Protein AF-A0A1H1A0V3-F1 (afdb_monomer)

Organism: NCBI:txid1079994

Solvent-accessible surface area (backbone atoms only — not comparable to full-atom values): 7271 Å² total; per-residue (Å²): 126,65,71,84,77,57,83,55,40,77,45,82,44,77,43,75,44,96,87,69,49,73,50,76,49,78,48,76,41,73,21,51,39,44,47,45,39,55,34,36,50,45,52,75,80,41,90,52,52,64,43,57,50,50,43,45,52,48,49,48,47,65,70,75,49,59,43,76,81,42,58,59,47,65,61,70,56,96,79,62,58,69,60,54,38,52,22,41,53,42,45,53,53,49,59,72,38,84,60,49,64,66,56,37,59,93,68,82,61,59,62,71,60,45,36,49,48,43,44,73,44,49,49,134

Structure (mmCIF, N/CA/C/O backbone):
data_AF-A0A1H1A0V3-F1
#
_entry.id   AF-A0A1H1A0V3-F1
#
loop_
_atom_site.group_PDB
_atom_site.id
_atom_site.type_symbol
_atom_site.label_atom_id
_atom_site.label_alt_id
_atom_site.label_comp_id
_atom_site.label_asym_id
_atom_site.label_entity_id
_atom_site.label_seq_id
_atom_site.pdbx_PDB_ins_code
_atom_site.Cartn_x
_atom_site.Cartn_y
_atom_site.Cartn_z
_atom_site.occupancy
_atom_site.B_iso_or_equiv
_atom_site.auth_seq_id
_atom_site.auth_comp_id
_atom_site.auth_asym_id
_atom_site.auth_atom_id
_atom_site.pdbx_PDB_model_num
ATOM 1 N N . MET A 1 1 ? -4.539 13.201 -11.453 1.00 49.88 1 MET A N 1
ATOM 2 C CA . MET A 1 1 ? -5.432 12.675 -10.405 1.00 49.88 1 MET A CA 1
ATOM 3 C C . MET A 1 1 ? -4.611 12.497 -9.139 1.00 49.88 1 MET A C 1
ATOM 5 O O . MET A 1 1 ? -3.579 11.836 -9.199 1.00 49.88 1 MET A O 1
ATOM 9 N N . LEU A 1 2 ? -4.987 13.173 -8.053 1.00 55.94 2 LEU A N 1
ATOM 10 C CA . LEU A 1 2 ? -4.370 12.998 -6.736 1.00 55.94 2 LEU A CA 1
ATOM 11 C C . LEU A 1 2 ? -4.953 11.727 -6.110 1.00 55.94 2 LEU A C 1
ATOM 13 O O . LEU A 1 2 ? -6.158 11.521 -6.176 1.00 55.94 2 LEU A O 1
ATOM 17 N N . ALA A 1 3 ? -4.121 10.886 -5.494 1.00 57.66 3 ALA A N 1
ATOM 18 C CA . ALA A 1 3 ? -4.561 9.598 -4.947 1.00 57.66 3 ALA A CA 1
ATOM 19 C C . ALA A 1 3 ? -5.621 9.703 -3.829 1.00 57.66 3 ALA A C 1
ATOM 21 O O . ALA A 1 3 ? -6.250 8.708 -3.490 1.00 57.66 3 ALA A O 1
ATOM 22 N N . LEU A 1 4 ? -5.808 10.899 -3.263 1.00 64.25 4 LEU A N 1
ATOM 23 C CA . LEU A 1 4 ? -6.777 11.188 -2.203 1.00 64.25 4 LEU A CA 1
ATOM 24 C C . LEU A 1 4 ? -8.181 11.538 -2.721 1.00 64.25 4 LEU A C 1
ATOM 26 O O . LEU A 1 4 ? -9.107 11.581 -1.923 1.00 64.25 4 LEU A O 1
ATOM 30 N N . ASP A 1 5 ? -8.335 11.785 -4.024 1.00 71.56 5 ASP A N 1
ATOM 31 C CA . ASP A 1 5 ? -9.615 12.164 -4.649 1.00 71.56 5 ASP A CA 1
ATOM 32 C C . ASP A 1 5 ? -10.346 10.955 -5.270 1.00 71.56 5 ASP A C 1
ATOM 34 O O . ASP A 1 5 ? -11.419 11.074 -5.853 1.00 71.56 5 ASP A O 1
ATOM 38 N N . ALA A 1 6 ? -9.745 9.765 -5.180 1.00 75.44 6 ALA A N 1
ATOM 39 C CA . ALA A 1 6 ? -10.302 8.542 -5.738 1.00 75.44 6 ALA A CA 1
ATOM 40 C C . ALA A 1 6 ? -11.439 7.976 -4.878 1.00 75.44 6 ALA A C 1
ATOM 42 O O . ALA A 1 6 ? -11.422 8.087 -3.650 1.00 75.44 6 ALA A O 1
ATOM 43 N N . ALA A 1 7 ? -12.392 7.300 -5.528 1.00 82.88 7 ALA A N 1
ATOM 44 C CA . ALA A 1 7 ? -13.461 6.594 -4.832 1.00 82.88 7 ALA A CA 1
ATOM 45 C C . ALA A 1 7 ? -12.869 5.534 -3.874 1.00 82.88 7 ALA A C 1
ATOM 47 O O . ALA A 1 7 ? -12.053 4.710 -4.304 1.00 82.88 7 ALA A O 1
ATOM 48 N N . PRO A 1 8 ? -13.235 5.553 -2.580 1.00 87.94 8 PRO A N 1
ATOM 49 C CA . PRO A 1 8 ? -12.756 4.570 -1.620 1.00 87.94 8 PRO A CA 1
ATOM 50 C C . PRO A 1 8 ? -13.479 3.232 -1.800 1.00 87.94 8 PRO A C 1
ATOM 52 O O . PRO A 1 8 ? -14.569 3.162 -2.364 1.00 87.94 8 PRO A O 1
ATOM 55 N N . ILE A 1 9 ? -12.900 2.178 -1.233 1.00 88.75 9 ILE A N 1
ATOM 56 C CA . ILE A 1 9 ? -13.649 0.970 -0.892 1.00 88.75 9 ILE A CA 1
ATOM 57 C C . ILE A 1 9 ? -14.447 1.283 0.375 1.00 88.75 9 ILE A C 1
ATOM 59 O O . ILE A 1 9 ? -13.873 1.715 1.383 1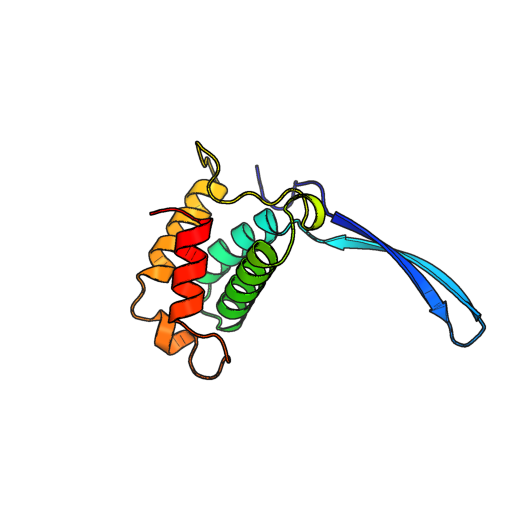.00 88.75 9 ILE A O 1
ATOM 63 N N . GLU A 1 10 ? -15.761 1.088 0.315 1.00 91.94 10 GLU A N 1
ATOM 64 C CA . GLU A 1 10 ? -16.650 1.216 1.465 1.00 91.94 10 GLU A CA 1
ATOM 65 C C . GLU A 1 10 ? -16.905 -0.161 2.080 1.00 91.94 10 GLU A C 1
ATOM 67 O O . GLU A 1 10 ? -17.359 -1.090 1.417 1.00 91.94 10 GLU A O 1
ATOM 72 N N . HIS A 1 11 ? -16.598 -0.283 3.367 1.00 88.88 11 HIS A N 1
ATOM 73 C CA . HIS A 1 11 ? -16.885 -1.458 4.176 1.00 88.88 11 HIS A CA 1
ATOM 74 C C . HIS A 1 11 ? -18.100 -1.152 5.035 1.00 88.88 11 HIS A C 1
ATOM 76 O O . HIS A 1 11 ? -18.064 -0.206 5.823 1.00 88.88 11 HIS A O 1
ATOM 82 N N . HIS A 1 12 ? -19.150 -1.955 4.917 1.00 94.56 12 HIS A N 1
ATOM 83 C CA . HIS A 1 12 ? -20.314 -1.876 5.794 1.00 94.56 12 HIS A CA 1
ATOM 84 C C . HIS A 1 12 ? -20.152 -2.898 6.919 1.00 94.56 12 HIS A C 1
ATOM 86 O O . HIS A 1 12 ? -20.056 -4.096 6.661 1.00 94.56 12 HIS A O 1
ATOM 92 N N . LEU A 1 13 ? -20.071 -2.416 8.158 1.00 95.38 13 LEU A N 1
ATOM 93 C CA . LEU A 1 13 ? -19.854 -3.242 9.337 1.00 95.38 13 LEU A CA 1
ATOM 94 C C . LEU A 1 13 ? -21.071 -3.182 10.250 1.00 95.38 13 LEU A C 1
ATOM 96 O O . LEU A 1 13 ? -21.504 -2.096 10.640 1.00 95.38 13 LEU A O 1
ATOM 100 N N . ASP A 1 14 ? -21.518 -4.362 10.665 1.00 96.81 14 ASP A N 1
ATOM 101 C CA . ASP A 1 14 ? -22.467 -4.545 11.754 1.00 96.81 14 ASP A CA 1
ATOM 102 C C . ASP A 1 14 ? -21.691 -5.057 12.974 1.00 96.81 14 ASP A C 1
ATOM 104 O O . ASP A 1 14 ? -21.206 -6.189 13.008 1.00 96.81 14 ASP A O 1
ATOM 108 N N . VAL A 1 15 ? -21.533 -4.199 13.980 1.00 96.19 15 VAL A N 1
ATOM 109 C CA . VAL A 1 15 ? -20.838 -4.518 15.230 1.00 96.19 15 VAL A CA 1
ATOM 110 C C . VAL A 1 15 ? -21.873 -4.928 16.264 1.00 96.19 15 VAL A C 1
ATOM 112 O O . VAL A 1 15 ? -22.693 -4.114 16.684 1.00 96.19 15 VAL A O 1
ATOM 115 N N . THR A 1 16 ? -21.831 -6.194 16.675 1.00 97.69 16 THR A N 1
ATOM 116 C CA . THR A 1 16 ? -22.680 -6.700 17.759 1.00 97.69 16 THR A CA 1
ATOM 117 C C . THR A 1 16 ? -22.036 -6.376 19.102 1.00 97.69 16 THR A C 1
ATOM 119 O O . THR A 1 16 ? -20.906 -6.785 19.375 1.00 97.69 16 THR A O 1
ATOM 122 N N . MET A 1 17 ? -22.754 -5.628 19.930 1.00 97.31 17 MET A N 1
ATOM 123 C CA . MET A 1 17 ? -22.341 -5.251 21.276 1.00 97.31 17 MET A CA 1
ATOM 124 C C . MET A 1 17 ? -22.659 -6.370 22.274 1.00 97.31 17 MET A C 1
ATOM 126 O O . MET A 1 17 ? -23.463 -7.261 22.004 1.00 97.31 17 MET A O 1
ATOM 130 N N . ILE A 1 18 ? -22.046 -6.314 23.461 1.00 97.50 18 ILE A N 1
ATOM 131 C CA . ILE A 1 18 ? -22.247 -7.320 24.523 1.00 97.50 18 ILE A CA 1
ATOM 132 C C . ILE A 1 18 ? -23.720 -7.406 24.954 1.00 97.50 18 ILE A C 1
ATOM 134 O O . ILE A 1 18 ? -24.200 -8.484 25.289 1.00 97.50 18 ILE A O 1
ATOM 138 N N . ASP A 1 19 ? -24.447 -6.289 24.918 1.00 97.12 19 ASP A N 1
ATOM 139 C CA . ASP A 1 19 ? -25.874 -6.220 25.251 1.00 97.12 19 ASP A CA 1
ATOM 140 C C . ASP A 1 19 ? -26.803 -6.681 24.111 1.00 97.12 19 ASP A C 1
ATOM 142 O O . ASP A 1 19 ? -28.024 -6.600 24.234 1.00 97.12 19 ASP A O 1
ATOM 146 N N . GLY A 1 20 ? -26.240 -7.166 23.000 1.00 96.25 20 GLY A N 1
ATOM 147 C CA . GLY A 1 20 ? -26.980 -7.618 21.824 1.00 96.25 20 GLY A CA 1
ATOM 148 C C . GLY A 1 20 ? -27.429 -6.495 20.886 1.00 96.25 20 GLY A C 1
ATOM 149 O O . GLY A 1 20 ? -28.023 -6.786 19.847 1.00 96.25 20 GLY A O 1
ATOM 150 N N . SER A 1 21 ? -27.146 -5.226 21.199 1.00 97.19 21 SER A N 1
ATOM 151 C CA . SER A 1 21 ? -27.391 -4.123 20.268 1.00 97.19 21 SER A CA 1
ATOM 152 C C . SER A 1 21 ? -26.430 -4.173 19.072 1.00 97.19 21 SER A C 1
ATOM 154 O O . SER A 1 21 ? -25.318 -4.696 19.166 1.00 97.19 21 SER A O 1
ATOM 156 N N . ILE A 1 22 ? -26.863 -3.639 17.925 1.00 97.81 22 ILE A N 1
ATOM 157 C CA . ILE A 1 22 ? -26.052 -3.584 16.700 1.00 97.81 22 ILE A CA 1
ATOM 158 C C . ILE A 1 22 ? -25.716 -2.131 16.380 1.00 97.81 22 ILE A C 1
ATOM 160 O O . ILE A 1 22 ? -26.610 -1.311 16.161 1.00 97.81 22 ILE A O 1
ATOM 164 N N . ILE A 1 23 ? -24.421 -1.834 16.280 1.00 97.56 23 ILE A N 1
ATOM 165 C CA . ILE A 1 23 ? -23.915 -0.579 15.725 1.00 97.56 23 ILE A CA 1
ATOM 166 C C . ILE A 1 23 ? -23.566 -0.819 14.260 1.00 97.56 23 ILE A C 1
ATOM 168 O O . ILE A 1 23 ? -22.692 -1.627 13.953 1.00 97.56 23 ILE A O 1
ATOM 172 N N . ARG A 1 24 ? -24.225 -0.090 13.356 1.00 97.69 24 ARG A N 1
ATOM 173 C CA . ARG A 1 24 ? -23.891 -0.101 11.928 1.00 97.69 24 ARG A CA 1
ATOM 174 C C . ARG A 1 24 ? -22.979 1.063 11.602 1.00 97.69 24 ARG A C 1
ATOM 176 O O . ARG A 1 24 ? -23.302 2.206 11.923 1.00 97.69 24 ARG A O 1
ATOM 183 N N . LEU A 1 25 ? -21.861 0.787 10.949 1.00 96.25 25 LEU A N 1
ATOM 184 C CA . LEU A 1 25 ? -20.902 1.810 10.557 1.00 96.25 25 LEU A CA 1
ATOM 185 C C . LEU A 1 25 ? -20.334 1.528 9.170 1.00 96.25 25 LEU A C 1
ATOM 187 O O . LEU A 1 25 ? -20.243 0.384 8.735 1.00 96.25 25 LEU A O 1
ATOM 191 N N . THR A 1 26 ? -19.965 2.598 8.468 1.00 96.06 26 THR A N 1
ATOM 192 C CA . THR A 1 26 ? -19.288 2.509 7.170 1.00 96.06 26 THR A CA 1
ATOM 193 C C . THR A 1 26 ? -17.853 2.988 7.327 1.00 96.06 26 THR A C 1
ATOM 195 O O . THR A 1 26 ? -17.619 4.120 7.753 1.00 96.06 26 THR A O 1
ATOM 198 N N . VAL A 1 27 ? -16.890 2.130 6.992 1.00 93.00 27 VAL A N 1
ATOM 199 C CA . VAL A 1 27 ? -15.458 2.456 6.994 1.00 93.00 27 VAL A CA 1
ATOM 200 C C . VAL A 1 27 ? -14.990 2.625 5.561 1.00 93.00 27 VAL A C 1
ATOM 202 O O . VAL A 1 27 ? -15.319 1.827 4.692 1.00 93.00 27 VAL A O 1
ATOM 205 N N . ARG A 1 28 ? -14.186 3.657 5.319 1.00 91.00 28 ARG A N 1
ATOM 206 C CA . ARG A 1 28 ? -13.594 3.927 4.009 1.00 91.00 28 ARG A CA 1
ATOM 207 C C . ARG A 1 28 ? -12.125 3.557 4.017 1.00 91.00 28 ARG A C 1
ATOM 209 O O . ARG A 1 28 ? -11.379 4.023 4.878 1.00 91.00 28 ARG A O 1
ATOM 216 N N . THR A 1 29 ? -11.699 2.777 3.033 1.00 89.69 29 THR A N 1
ATOM 217 C CA . THR A 1 29 ? -10.282 2.489 2.793 1.00 89.69 29 THR A CA 1
ATOM 218 C C . THR A 1 29 ? -9.904 2.842 1.360 1.00 89.69 29 THR A C 1
ATOM 220 O O . THR A 1 29 ? -10.727 2.684 0.459 1.00 89.69 29 THR A O 1
ATOM 223 N N . PRO A 1 30 ? -8.667 3.289 1.094 1.00 91.06 30 PRO A N 1
ATOM 224 C CA . PRO A 1 30 ? -8.203 3.429 -0.281 1.00 91.06 30 PRO A CA 1
ATOM 225 C C . PRO A 1 30 ? -8.189 2.064 -0.986 1.00 91.06 30 PRO A C 1
ATOM 227 O O . PRO A 1 30 ? -7.982 1.032 -0.348 1.00 91.06 30 PRO A O 1
ATOM 230 N N . SER A 1 31 ? -8.344 2.061 -2.313 1.00 92.06 31 SER A N 1
ATOM 231 C CA . SER A 1 31 ? -8.023 0.881 -3.130 1.00 92.06 31 SER A CA 1
ATOM 232 C C . SER A 1 31 ? -6.545 0.500 -2.976 1.00 92.06 31 SER A C 1
ATOM 234 O O . SER A 1 31 ? -5.714 1.380 -2.708 1.00 92.06 31 SER A O 1
ATOM 236 N N . VAL A 1 32 ? -6.186 -0.744 -3.292 1.00 93.69 32 VAL A N 1
ATOM 237 C CA . VAL A 1 32 ? -4.784 -1.188 -3.221 1.00 93.69 32 VAL A CA 1
ATOM 238 C C . VAL A 1 32 ? -3.865 -0.375 -4.140 1.00 93.69 32 VAL A C 1
ATOM 240 O O . VAL A 1 32 ? -2.781 0.002 -3.703 1.00 93.69 32 VAL A O 1
ATOM 243 N N . GLU A 1 33 ? -4.290 -0.009 -5.357 1.00 93.19 33 GLU A N 1
ATOM 244 C CA . GLU A 1 33 ? -3.485 0.847 -6.252 1.00 93.19 33 GLU A CA 1
ATOM 245 C C . GLU A 1 33 ? -3.118 2.179 -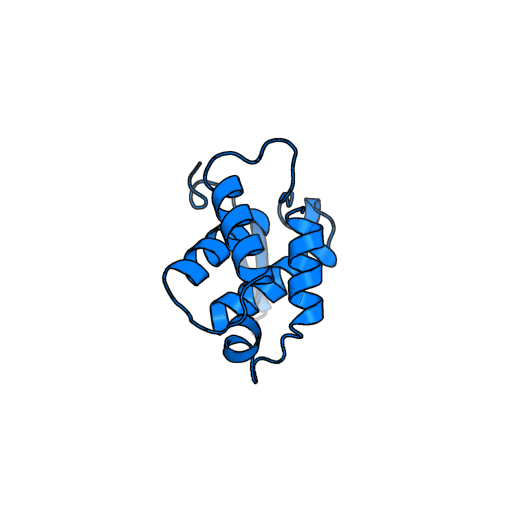5.579 1.00 93.19 33 GLU A C 1
ATOM 247 O O . GLU A 1 33 ? -1.943 2.534 -5.472 1.00 93.19 33 GLU A O 1
ATOM 252 N N . HIS A 1 34 ? -4.119 2.915 -5.096 1.00 92.00 34 HIS A N 1
ATOM 253 C CA . HIS A 1 34 ? -3.908 4.208 -4.449 1.00 92.00 34 HIS A CA 1
ATOM 254 C C . HIS A 1 34 ? -3.032 4.096 -3.195 1.00 92.00 34 HIS A C 1
ATOM 256 O O . HIS A 1 34 ? -2.157 4.938 -2.981 1.00 92.00 34 HIS A O 1
ATOM 262 N N . ALA A 1 35 ? -3.210 3.037 -2.398 1.00 93.62 35 ALA A N 1
ATOM 263 C CA . ALA A 1 35 ? -2.355 2.765 -1.248 1.00 93.62 35 ALA A CA 1
ATOM 264 C C . ALA A 1 35 ? -0.893 2.519 -1.666 1.00 93.62 35 ALA A C 1
ATOM 266 O O . ALA A 1 35 ? 0.017 3.091 -1.062 1.00 93.62 35 ALA A O 1
ATOM 267 N N . VAL A 1 36 ? -0.660 1.738 -2.729 1.00 94.06 36 VAL A N 1
ATOM 268 C CA . VAL A 1 36 ? 0.681 1.496 -3.286 1.00 94.06 36 VAL A CA 1
ATOM 269 C C . VAL A 1 36 ?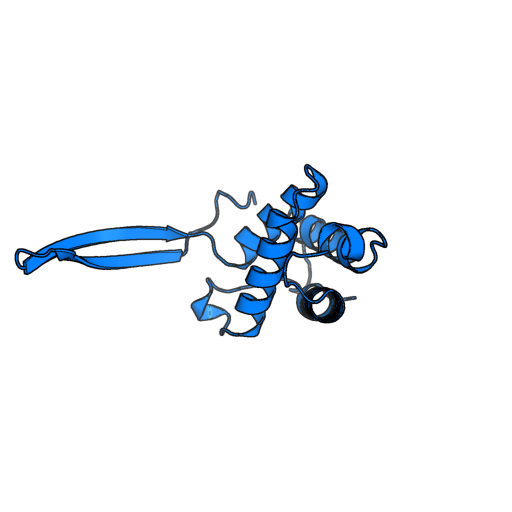 1.306 2.795 -3.781 1.00 94.06 36 VAL A C 1
ATOM 271 O O . VAL A 1 36 ? 2.449 3.079 -3.432 1.00 94.06 36 VAL A O 1
ATOM 274 N N . ILE A 1 37 ? 0.568 3.617 -4.533 1.00 92.31 37 ILE A N 1
ATOM 275 C CA . ILE A 1 37 ? 1.056 4.916 -5.017 1.00 92.31 37 ILE A CA 1
ATOM 276 C C . ILE A 1 37 ? 1.493 5.787 -3.835 1.00 92.31 37 ILE A C 1
ATOM 278 O O . ILE A 1 37 ? 2.628 6.263 -3.811 1.00 92.31 37 ILE A O 1
ATOM 282 N N . LEU A 1 38 ? 0.638 5.957 -2.822 1.00 91.69 38 LEU A N 1
ATOM 283 C CA . LEU A 1 38 ? 0.952 6.768 -1.641 1.00 91.69 38 LEU A CA 1
ATOM 284 C C . LEU A 1 38 ? 2.202 6.261 -0.912 1.00 91.69 38 LEU A C 1
ATOM 286 O O . LEU A 1 38 ? 3.082 7.051 -0.561 1.00 91.69 38 LEU A O 1
ATOM 290 N N . LYS A 1 39 ? 2.316 4.945 -0.719 1.00 92.44 39 LYS A N 1
ATOM 291 C CA . LYS A 1 39 ? 3.465 4.341 -0.038 1.00 92.44 39 LYS A CA 1
ATOM 292 C C . LYS A 1 39 ? 4.750 4.398 -0.865 1.00 92.44 39 LYS A C 1
ATOM 294 O O . LYS A 1 39 ? 5.808 4.647 -0.294 1.00 92.44 39 LYS A O 1
ATOM 299 N N . ALA A 1 40 ? 4.665 4.292 -2.188 1.00 92.25 40 ALA A N 1
ATOM 300 C CA . ALA A 1 40 ? 5.804 4.450 -3.091 1.00 92.25 40 ALA A CA 1
ATOM 301 C C . ALA A 1 40 ? 6.366 5.884 -3.098 1.00 92.25 40 ALA A C 1
ATOM 303 O O . ALA A 1 40 ? 7.548 6.089 -3.369 1.00 92.25 40 ALA A O 1
ATOM 304 N N . TYR A 1 41 ? 5.545 6.897 -2.805 1.00 89.81 41 TYR A N 1
ATOM 305 C CA . TYR A 1 41 ? 6.041 8.255 -2.559 1.00 89.81 41 TYR A CA 1
ATOM 306 C C . TYR A 1 41 ? 6.596 8.422 -1.141 1.00 89.81 41 TYR A C 1
ATOM 308 O O . TYR A 1 41 ? 7.606 9.106 -0.966 1.00 89.81 41 TYR A O 1
ATOM 316 N N . A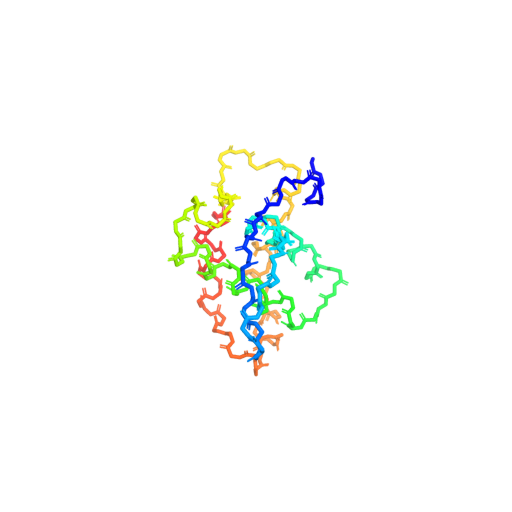LA A 1 42 ? 5.980 7.789 -0.138 1.00 87.75 42 ALA A N 1
ATOM 317 C CA . ALA A 1 42 ? 6.448 7.860 1.245 1.00 87.75 42 ALA A CA 1
ATOM 318 C C . ALA A 1 42 ? 7.873 7.307 1.406 1.00 87.75 42 ALA A C 1
ATOM 320 O O . ALA A 1 42 ? 8.689 7.931 2.078 1.00 87.75 42 ALA A O 1
ATOM 321 N N . THR A 1 43 ? 8.220 6.208 0.729 1.00 83.94 43 THR A N 1
ATOM 322 C CA . THR A 1 43 ? 9.585 5.646 0.777 1.00 83.94 43 THR A CA 1
ATOM 323 C C . THR A 1 43 ? 10.658 6.579 0.213 1.00 83.94 43 THR A C 1
ATOM 325 O O . THR A 1 43 ? 11.827 6.447 0.574 1.00 83.94 43 THR A O 1
ATOM 328 N N . LYS A 1 44 ? 10.281 7.542 -0.641 1.00 79.50 44 LYS A N 1
ATOM 329 C CA . LYS A 1 44 ? 11.189 8.562 -1.184 1.00 79.50 44 LYS A CA 1
ATOM 330 C C . LYS A 1 44 ? 11.399 9.733 -0.224 1.00 79.50 44 LYS A C 1
ATOM 332 O O . LYS A 1 44 ? 12.484 10.304 -0.198 1.00 79.50 44 LYS A O 1
ATOM 337 N N . SER A 1 45 ? 10.371 10.118 0.533 1.00 76.69 45 SER A N 1
ATOM 338 C CA . SER A 1 45 ? 10.463 11.231 1.486 1.00 76.69 45 SER A CA 1
ATOM 339 C C . SER A 1 45 ? 11.020 10.806 2.844 1.00 76.69 45 SER A C 1
ATOM 341 O O . SER A 1 45 ? 11.628 11.624 3.531 1.00 76.69 45 SER A O 1
ATOM 343 N N . ARG A 1 46 ? 10.842 9.537 3.231 1.00 74.06 46 ARG A N 1
ATOM 344 C CA . ARG A 1 46 ? 11.349 8.979 4.487 1.00 74.06 46 ARG A CA 1
ATOM 345 C C . ARG A 1 46 ? 11.747 7.511 4.337 1.00 74.06 46 ARG A C 1
ATOM 347 O O . ARG A 1 46 ? 11.029 6.699 3.764 1.00 74.06 46 ARG A O 1
ATOM 354 N N . THR A 1 47 ? 12.875 7.138 4.932 1.00 68.62 47 THR A N 1
ATOM 355 C CA . THR A 1 47 ? 13.375 5.754 4.958 1.00 68.62 47 THR A CA 1
ATOM 356 C C . THR A 1 47 ? 12.904 5.021 6.214 1.00 68.62 47 THR A C 1
ATOM 358 O O . THR A 1 47 ? 13.707 4.521 6.999 1.00 68.62 47 THR A O 1
ATOM 361 N N . ALA A 1 48 ? 11.591 4.990 6.445 1.00 78.19 48 ALA A N 1
ATOM 362 C CA . ALA A 1 48 ? 11.016 4.239 7.556 1.00 78.19 48 ALA A CA 1
ATOM 363 C C . ALA A 1 48 ? 10.761 2.792 7.117 1.00 78.19 48 ALA A C 1
ATOM 365 O O . ALA A 1 48 ? 9.972 2.573 6.200 1.00 78.19 48 ALA A O 1
ATOM 366 N N . GLY A 1 49 ? 11.365 1.804 7.791 1.00 82.31 49 GLY A N 1
ATOM 367 C CA . GLY A 1 49 ? 11.196 0.380 7.452 1.00 82.31 49 GLY A CA 1
ATOM 368 C C . GLY A 1 49 ? 9.727 -0.054 7.346 1.00 82.31 49 GLY A C 1
ATOM 369 O O . GLY A 1 49 ? 9.379 -0.854 6.483 1.00 82.31 49 GLY A O 1
ATOM 370 N N . LYS A 1 50 ? 8.834 0.574 8.126 1.00 87.94 50 LYS A N 1
ATOM 371 C CA . LYS A 1 50 ? 7.384 0.357 8.043 1.00 87.94 50 LYS A CA 1
ATOM 372 C C . LYS A 1 50 ? 6.799 0.615 6.649 1.00 87.94 50 LYS A C 1
ATOM 374 O O . LYS A 1 50 ? 5.944 -0.151 6.229 1.00 87.94 50 LYS A O 1
ATOM 379 N N . ASP A 1 51 ? 7.229 1.645 5.921 1.00 89.69 51 ASP A N 1
ATOM 380 C CA . ASP A 1 51 ? 6.657 1.923 4.594 1.00 89.69 51 ASP A CA 1
ATOM 381 C C . ASP A 1 51 ? 7.068 0.860 3.560 1.00 89.69 51 ASP A C 1
ATOM 383 O O . ASP A 1 51 ? 6.301 0.563 2.648 1.00 89.69 51 ASP A O 1
ATOM 387 N N . TYR A 1 52 ? 8.234 0.228 3.737 1.00 91.25 52 TYR A N 1
ATOM 388 C CA . TYR A 1 52 ? 8.685 -0.889 2.903 1.00 91.25 52 TYR A CA 1
ATOM 389 C C . TYR A 1 52 ? 7.886 -2.161 3.209 1.00 91.25 52 TYR A C 1
ATOM 391 O O . TYR A 1 52 ? 7.465 -2.858 2.290 1.00 91.25 52 TYR A O 1
ATOM 399 N N . VAL A 1 53 ? 7.631 -2.430 4.494 1.00 93.62 53 VAL A N 1
ATOM 400 C CA . VAL A 1 53 ? 6.754 -3.527 4.934 1.00 93.62 53 VAL A CA 1
ATOM 401 C C . VAL A 1 53 ? 5.331 -3.327 4.414 1.00 93.62 53 VAL A C 1
ATOM 403 O O . VAL A 1 53 ? 4.732 -4.260 3.886 1.00 93.62 53 VAL A O 1
ATOM 406 N N . ASP A 1 54 ? 4.803 -2.105 4.508 1.00 93.88 54 ASP A N 1
ATOM 407 C CA . ASP A 1 54 ? 3.473 -1.778 3.998 1.00 93.88 54 ASP A CA 1
ATOM 408 C C . ASP A 1 54 ? 3.409 -1.996 2.470 1.00 93.88 54 ASP A C 1
ATOM 410 O O . ASP A 1 54 ? 2.450 -2.593 1.988 1.00 93.88 54 ASP A O 1
ATOM 414 N N . LEU A 1 55 ? 4.434 -1.589 1.702 1.00 95.00 55 LEU A N 1
ATOM 415 C CA . LEU A 1 55 ? 4.511 -1.867 0.259 1.00 95.00 55 LEU A CA 1
ATOM 416 C C . LEU A 1 55 ? 4.545 -3.364 -0.053 1.00 95.00 55 LEU A C 1
ATOM 418 O O . LEU A 1 55 ? 3.821 -3.812 -0.939 1.00 95.00 55 LEU A O 1
ATOM 422 N N . TYR A 1 56 ? 5.358 -4.135 0.669 1.00 96.12 56 TYR A N 1
ATOM 423 C CA . TYR A 1 56 ? 5.413 -5.586 0.505 1.00 96.12 56 TYR A CA 1
ATOM 424 C C . TYR A 1 56 ? 4.041 -6.227 0.737 1.00 96.12 56 TYR A C 1
ATOM 426 O O . TYR A 1 56 ? 3.562 -6.978 -0.110 1.00 96.12 56 TYR A O 1
ATOM 434 N N . ASN A 1 57 ? 3.369 -5.868 1.832 1.00 96.81 57 ASN A N 1
ATOM 435 C CA . ASN A 1 57 ? 2.045 -6.394 2.154 1.00 96.81 57 ASN A CA 1
ATOM 436 C C . ASN A 1 57 ? 0.992 -5.984 1.117 1.00 96.81 57 ASN A C 1
ATOM 438 O O . ASN A 1 57 ? 0.162 -6.801 0.737 1.00 96.81 57 ASN A O 1
AT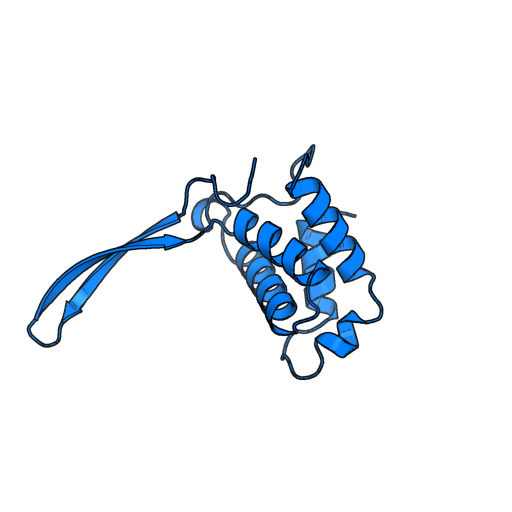OM 442 N N . LEU A 1 58 ? 1.033 -4.748 0.615 1.00 96.31 58 LEU A N 1
ATOM 443 C CA . LEU A 1 58 ? 0.115 -4.297 -0.434 1.00 96.31 58 LEU A CA 1
ATOM 444 C C . LEU A 1 58 ? 0.319 -5.055 -1.752 1.00 96.31 58 LEU A C 1
ATOM 446 O O . LEU A 1 58 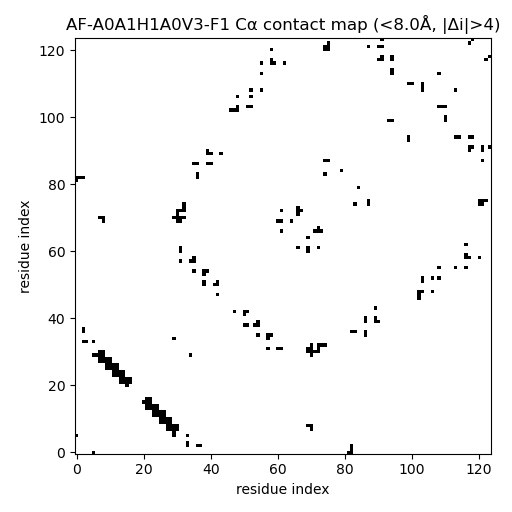? -0.661 -5.403 -2.407 1.00 96.31 58 LEU A O 1
ATOM 450 N N . LEU A 1 59 ? 1.566 -5.347 -2.131 1.00 96.25 59 LEU A N 1
ATOM 451 C CA . LEU A 1 59 ? 1.848 -6.165 -3.313 1.00 96.25 59 LEU A CA 1
ATOM 452 C C . LEU A 1 59 ? 1.490 -7.641 -3.101 1.00 96.25 59 LEU A C 1
ATOM 454 O O . LEU A 1 59 ? 1.068 -8.297 -4.047 1.00 96.25 59 LEU A O 1
ATOM 458 N N . LEU A 1 60 ? 1.602 -8.160 -1.875 1.00 96.81 60 LEU A N 1
ATOM 459 C CA . LEU A 1 60 ? 1.069 -9.480 -1.536 1.00 96.81 60 LEU A CA 1
ATOM 460 C C . LEU A 1 60 ? -0.456 -9.526 -1.647 1.00 96.81 60 LEU A C 1
ATOM 462 O O . LEU A 1 60 ? -0.987 -10.495 -2.174 1.00 96.81 60 LEU A O 1
ATOM 466 N N . ILE A 1 61 ? -1.162 -8.489 -1.192 1.00 95.31 61 ILE A N 1
ATOM 467 C CA . ILE A 1 61 ? -2.620 -8.390 -1.353 1.00 95.31 61 ILE A CA 1
ATOM 468 C C . ILE A 1 61 ? -2.976 -8.364 -2.844 1.00 95.31 61 ILE A C 1
ATOM 470 O O . ILE A 1 61 ? -3.826 -9.132 -3.278 1.00 95.31 61 ILE A O 1
ATOM 474 N N . ALA A 1 62 ? -2.276 -7.557 -3.646 1.00 94.75 62 ALA A N 1
ATOM 475 C CA . ALA A 1 62 ? -2.439 -7.552 -5.102 1.00 94.75 62 ALA A CA 1
ATOM 476 C C . ALA A 1 62 ? -2.152 -8.913 -5.760 1.00 94.75 62 ALA A C 1
ATOM 478 O O . ALA A 1 62 ? -2.642 -9.190 -6.851 1.00 94.75 62 ALA A O 1
ATOM 479 N N . HIS A 1 63 ? -1.340 -9.749 -5.113 1.00 95.25 63 HIS A N 1
ATOM 480 C CA . HIS A 1 63 ? -1.033 -11.096 -5.572 1.00 95.25 63 HIS A CA 1
ATOM 481 C C . HIS A 1 63 ? -2.059 -12.145 -5.164 1.00 95.25 63 HIS A C 1
ATOM 483 O O . HIS A 1 63 ? -2.271 -13.099 -5.907 1.00 95.25 63 HIS A O 1
ATOM 489 N N . ALA A 1 64 ? -2.663 -11.985 -3.990 1.00 96.06 64 ALA A N 1
ATOM 490 C CA . ALA A 1 64 ? -3.515 -12.997 -3.382 1.00 96.06 64 ALA A CA 1
ATOM 491 C C . ALA A 1 64 ? -5.003 -12.864 -3.739 1.00 96.06 64 ALA A C 1
ATOM 493 O O . ALA A 1 64 ? -5.725 -13.846 -3.596 1.00 96.06 64 ALA A O 1
ATOM 494 N N . TYR A 1 65 ? -5.458 -11.683 -4.166 1.00 93.75 65 TYR A N 1
ATOM 495 C CA . TYR A 1 65 ? -6.879 -11.385 -4.372 1.00 93.75 65 TYR A CA 1
ATOM 496 C C . TYR A 1 65 ? -7.174 -10.925 -5.799 1.00 93.75 65 TYR A C 1
ATOM 498 O O . TYR A 1 65 ? -6.329 -10.315 -6.460 1.00 93.75 65 TYR A O 1
ATOM 506 N N . GLU A 1 66 ? -8.400 -11.171 -6.258 1.00 91.62 66 GLU A N 1
ATOM 507 C CA . GLU A 1 66 ? -8.857 -10.734 -7.572 1.00 91.62 66 GLU A CA 1
ATOM 508 C C . GLU A 1 66 ? -9.053 -9.216 -7.607 1.00 91.62 66 GLU A C 1
ATOM 510 O O . GLU A 1 66 ? -9.490 -8.597 -6.636 1.00 91.62 66 GLU A O 1
ATOM 515 N N . ALA A 1 67 ? -8.786 -8.587 -8.757 1.00 91.50 67 ALA A N 1
ATOM 516 C CA . ALA A 1 67 ? -8.747 -7.125 -8.859 1.00 91.50 67 ALA A CA 1
ATOM 517 C C . ALA A 1 67 ? -10.031 -6.439 -8.356 1.00 91.50 67 ALA A C 1
ATOM 519 O O . ALA A 1 67 ? -9.954 -5.385 -7.724 1.00 91.50 67 ALA A O 1
ATOM 520 N N . HIS A 1 68 ? -11.201 -7.033 -8.604 1.00 90.06 68 HIS A N 1
ATOM 521 C CA . HIS A 1 68 ? -12.492 -6.487 -8.182 1.00 90.06 68 HIS A CA 1
ATOM 522 C C . HIS A 1 68 ? -12.689 -6.495 -6.655 1.00 90.06 68 HIS A C 1
ATOM 524 O O . HIS A 1 68 ? -13.379 -5.620 -6.140 1.00 90.06 68 HIS A O 1
ATOM 530 N N . GLU A 1 69 ? -12.043 -7.409 -5.928 1.00 87.38 69 GLU A N 1
ATOM 531 C CA . GLU A 1 69 ? -12.126 -7.510 -4.463 1.00 87.38 69 GLU A CA 1
ATOM 532 C C . GLU A 1 69 ? -11.313 -6.413 -3.765 1.00 87.38 69 GLU A C 1
ATOM 534 O O . GLU A 1 69 ? -11.616 -5.998 -2.649 1.00 87.38 69 GLU A O 1
ATOM 539 N N . ILE A 1 70 ? -10.280 -5.909 -4.442 1.00 90.94 70 ILE A N 1
ATOM 540 C CA . ILE A 1 70 ? -9.301 -4.970 -3.881 1.00 90.94 70 ILE A CA 1
ATOM 541 C C . ILE A 1 70 ? -9.377 -3.573 -4.511 1.00 90.94 70 ILE A C 1
ATOM 543 O O . ILE A 1 70 ? -8.399 -2.814 -4.542 1.00 90.94 70 ILE A O 1
ATOM 547 N N . GLY A 1 71 ? -10.572 -3.214 -4.982 1.00 86.62 71 GLY A N 1
ATOM 548 C CA . GLY A 1 71 ? -10.887 -1.882 -5.496 1.00 86.62 71 GLY A CA 1
ATOM 549 C C . GLY A 1 71 ? -10.491 -1.661 -6.955 1.00 86.62 71 GLY A C 1
ATOM 550 O O . GLY A 1 71 ? -10.101 -0.554 -7.312 1.00 86.62 71 GLY A O 1
ATOM 551 N N . GLY A 1 72 ? -10.553 -2.704 -7.787 1.00 83.69 72 GLY A N 1
ATOM 552 C CA . GLY A 1 72 ? -10.271 -2.637 -9.225 1.00 83.69 72 GLY A CA 1
ATOM 553 C C . GLY A 1 72 ? -8.784 -2.507 -9.559 1.00 83.69 72 GLY A C 1
ATOM 554 O O . GLY A 1 72 ? -8.457 -1.888 -10.568 1.00 83.69 72 GLY A O 1
ATOM 555 N N . TRP A 1 73 ? -7.914 -3.043 -8.687 1.00 84.12 73 TRP A N 1
ATOM 556 C CA . TRP A 1 73 ? -6.445 -2.925 -8.683 1.00 84.12 73 TRP A CA 1
ATOM 557 C C . TRP A 1 73 ? -5.817 -2.722 -10.064 1.00 84.12 73 TRP A C 1
ATOM 559 O O . TRP A 1 73 ? -5.962 -3.601 -10.911 1.00 84.12 73 TRP A O 1
ATOM 569 N N . ARG A 1 74 ? -5.041 -1.642 -10.280 1.00 77.94 74 ARG A N 1
ATOM 570 C CA . ARG A 1 74 ? -4.154 -1.543 -11.454 1.00 77.94 74 ARG A CA 1
ATOM 571 C C . ARG A 1 74 ? -2.795 -0.921 -11.135 1.00 77.94 74 ARG A C 1
ATOM 573 O O . ARG A 1 74 ? -2.683 0.270 -10.879 1.00 77.94 74 ARG A O 1
ATOM 580 N N . LEU A 1 75 ? -1.722 -1.688 -11.282 1.00 75.81 75 LEU A N 1
ATOM 581 C CA . LEU A 1 75 ? -0.395 -1.138 -11.552 1.00 75.81 75 LEU A CA 1
ATOM 582 C C . LEU A 1 75 ? 0.236 -1.980 -12.668 1.00 75.81 75 LEU A C 1
ATOM 584 O O . LEU A 1 75 ? 0.109 -3.194 -12.655 1.00 75.81 75 LEU A O 1
ATOM 588 N N . ASP A 1 76 ? 0.831 -1.306 -13.654 1.00 72.75 76 ASP A N 1
ATOM 589 C CA . ASP A 1 76 ? 1.187 -1.828 -14.991 1.00 72.75 76 ASP A CA 1
ATOM 590 C C . ASP A 1 76 ? 0.030 -1.993 -16.002 1.00 72.75 76 ASP A C 1
ATOM 592 O O . ASP A 1 76 ? -0.053 -2.960 -16.749 1.00 72.75 76 ASP A O 1
ATOM 596 N N . GLU A 1 77 ? -0.864 -1.001 -16.085 1.00 68.94 77 GLU A N 1
ATOM 597 C CA . GLU A 1 77 ? -1.732 -0.859 -17.261 1.00 68.94 77 GLU A CA 1
ATOM 598 C C . GLU A 1 77 ? -1.082 0.019 -18.346 1.00 68.94 77 GLU A C 1
ATOM 600 O O . GLU A 1 77 ? -0.362 0.976 -18.022 1.00 68.94 77 GLU A O 1
ATOM 605 N N . ALA A 1 78 ? -1.327 -0.317 -19.620 1.00 58.59 78 ALA A N 1
ATOM 606 C CA . ALA A 1 78 ? -0.731 0.324 -20.791 1.00 58.59 78 ALA A CA 1
ATOM 607 C C . ALA A 1 78 ? -0.973 1.844 -20.753 1.00 58.59 78 ALA A C 1
ATOM 609 O O . ALA A 1 78 ? -2.107 2.305 -20.783 1.00 58.59 78 ALA A O 1
ATOM 610 N N . GLU A 1 79 ? 0.114 2.612 -20.657 1.00 60.84 79 GLU A N 1
ATOM 611 C CA . GLU A 1 79 ? 0.150 4.066 -20.420 1.00 60.84 79 GLU A CA 1
ATOM 612 C C . GLU A 1 79 ? -0.080 4.541 -18.973 1.00 60.84 79 GLU A C 1
ATOM 614 O O . GLU A 1 79 ? -0.955 5.359 -18.668 1.00 60.84 79 GLU A O 1
ATOM 619 N N . ALA A 1 80 ? 0.810 4.149 -18.058 1.00 65.19 80 ALA A N 1
ATOM 620 C CA . ALA A 1 80 ? 0.928 4.852 -16.783 1.00 65.19 80 ALA A CA 1
ATOM 621 C C . ALA A 1 80 ? 1.282 6.344 -17.002 1.00 65.19 80 ALA A C 1
ATOM 623 O O . ALA A 1 80 ? 2.356 6.679 -17.507 1.00 65.19 80 ALA A O 1
ATOM 624 N N . LYS A 1 81 ? 0.390 7.251 -16.580 1.00 78.62 81 LYS A N 1
ATOM 625 C CA . LYS A 1 81 ? 0.575 8.716 -16.590 1.00 78.62 81 LYS A CA 1
ATOM 626 C C . LYS A 1 81 ? 0.522 9.275 -15.162 1.00 78.62 81 LYS A C 1
ATOM 628 O O . LYS A 1 81 ? -0.067 8.672 -14.266 1.00 78.62 81 LYS A O 1
ATOM 633 N N . GLY A 1 82 ? 1.151 10.432 -14.940 1.00 85.31 82 GLY A N 1
ATOM 634 C CA . GLY A 1 82 ? 1.127 11.142 -13.653 1.00 85.31 82 GLY A CA 1
ATOM 635 C C . GLY A 1 82 ? 1.632 10.305 -12.469 1.00 85.31 82 GLY A C 1
ATOM 636 O O . GLY A 1 82 ? 2.661 9.637 -12.573 1.00 85.31 82 GLY A O 1
ATOM 637 N N . ALA A 1 83 ? 0.878 10.312 -11.363 1.00 86.19 83 ALA A N 1
ATOM 638 C CA . ALA A 1 83 ? 1.248 9.655 -10.104 1.00 86.19 83 ALA A CA 1
ATOM 639 C C . ALA A 1 83 ? 1.549 8.154 -10.255 1.00 86.19 83 ALA A C 1
ATOM 641 O O . ALA A 1 83 ? 2.433 7.631 -9.580 1.00 86.19 83 ALA A O 1
ATOM 642 N N . ARG A 1 84 ? 0.873 7.468 -11.187 1.00 88.50 84 ARG A N 1
ATOM 643 C CA . ARG A 1 84 ? 1.132 6.054 -11.482 1.00 88.50 84 ARG A CA 1
ATOM 644 C C . ARG A 1 84 ? 2.524 5.850 -12.077 1.00 88.50 84 ARG A C 1
ATOM 646 O O . ARG A 1 84 ? 3.253 4.968 -11.639 1.00 88.50 84 ARG A O 1
ATOM 653 N N . LYS A 1 85 ? 2.915 6.680 -13.051 1.00 88.44 85 LYS A N 1
ATOM 654 C CA . LYS A 1 85 ? 4.241 6.612 -13.694 1.00 88.44 85 LYS A CA 1
ATOM 655 C C . LYS A 1 85 ? 5.360 6.844 -12.683 1.00 88.44 85 LYS A C 1
ATOM 657 O O . LYS A 1 85 ? 6.372 6.150 -12.692 1.00 88.44 85 LYS A O 1
ATOM 662 N N . ASP A 1 86 ? 5.162 7.818 -11.808 1.00 89.31 86 ASP A N 1
ATOM 663 C CA . ASP A 1 86 ? 6.123 8.146 -10.764 1.00 89.31 86 ASP A CA 1
ATOM 664 C C . ASP A 1 86 ? 6.224 7.049 -9.701 1.00 89.31 86 ASP A C 1
ATOM 666 O O . ASP A 1 86 ? 7.336 6.691 -9.317 1.00 89.31 86 ASP A O 1
ATOM 670 N N . ALA A 1 87 ? 5.096 6.471 -9.274 1.00 91.50 87 ALA A N 1
ATOM 671 C CA . ALA A 1 87 ? 5.088 5.331 -8.363 1.00 91.50 87 ALA A CA 1
ATOM 672 C C . ALA A 1 87 ? 5.814 4.124 -8.971 1.00 91.50 87 ALA A C 1
ATOM 674 O O . ALA A 1 87 ? 6.665 3.542 -8.304 1.00 91.50 87 ALA A O 1
ATOM 675 N N . ARG A 1 88 ? 5.560 3.803 -10.251 1.00 90.94 88 ARG A N 1
ATOM 676 C CA . ARG A 1 88 ? 6.293 2.748 -10.975 1.00 90.94 88 ARG A CA 1
ATOM 677 C C . ARG A 1 88 ? 7.798 2.998 -10.940 1.00 90.94 88 ARG A C 1
ATOM 679 O O . ARG A 1 88 ? 8.553 2.132 -10.520 1.00 90.94 88 ARG A O 1
ATOM 686 N N . ARG A 1 89 ? 8.231 4.208 -11.308 1.00 90.25 89 ARG A N 1
ATOM 687 C CA . ARG A 1 89 ? 9.652 4.581 -11.297 1.00 90.25 89 ARG A CA 1
ATOM 688 C C . ARG A 1 89 ? 10.276 4.429 -9.908 1.00 90.25 89 ARG A C 1
ATOM 690 O O . ARG A 1 89 ? 11.375 3.897 -9.800 1.00 90.25 89 ARG A O 1
ATOM 697 N N . ASN A 1 90 ? 9.584 4.870 -8.858 1.00 91.31 90 ASN A N 1
ATOM 698 C CA . ASN A 1 90 ? 10.082 4.736 -7.489 1.00 91.31 90 ASN A CA 1
ATOM 699 C C . ASN A 1 90 ? 10.186 3.262 -7.064 1.00 91.31 90 ASN A C 1
ATOM 701 O O . ASN A 1 90 ? 11.152 2.894 -6.406 1.00 91.31 90 ASN A O 1
ATOM 705 N N . LEU A 1 91 ? 9.218 2.420 -7.441 1.00 92.44 91 LEU A N 1
ATOM 706 C CA . LEU A 1 91 ? 9.230 0.990 -7.123 1.00 92.44 91 LEU A CA 1
ATOM 707 C C . LEU A 1 91 ? 10.337 0.244 -7.877 1.00 92.44 91 LEU A C 1
ATOM 709 O O . LEU A 1 91 ? 11.030 -0.562 -7.268 1.00 92.44 91 LEU A O 1
ATOM 713 N N . LEU A 1 92 ? 10.572 0.549 -9.156 1.00 91.50 92 LEU A N 1
ATOM 714 C CA . LEU A 1 92 ? 11.701 -0.025 -9.903 1.00 91.50 92 LEU A CA 1
ATOM 715 C C . LEU A 1 92 ? 13.041 0.400 -9.297 1.00 91.50 92 LEU A C 1
ATOM 717 O O . LEU A 1 92 ? 13.881 -0.443 -8.998 1.00 91.50 92 LEU A O 1
ATOM 721 N N . GLN A 1 93 ? 13.199 1.689 -8.984 1.00 91.00 93 GLN A N 1
ATOM 722 C CA . GLN A 1 93 ? 14.392 2.178 -8.292 1.00 91.00 93 GLN A C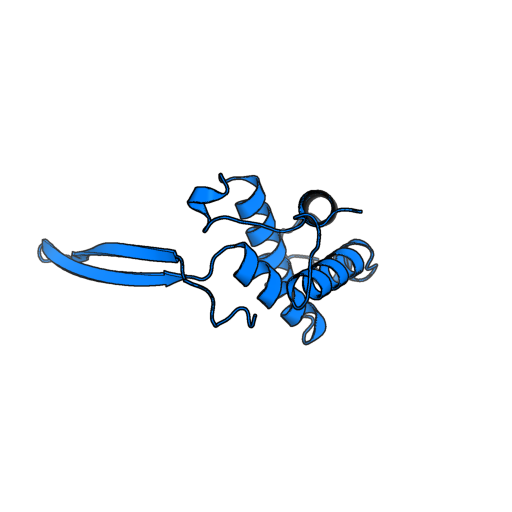A 1
ATOM 723 C C . GLN A 1 93 ? 14.598 1.485 -6.933 1.00 91.00 93 GLN A C 1
ATOM 725 O O . GLN A 1 93 ? 15.733 1.251 -6.519 1.00 91.00 93 GLN A O 1
ATOM 730 N N . LEU A 1 94 ? 13.509 1.154 -6.233 1.00 89.62 94 LEU A N 1
ATOM 731 C CA . LEU A 1 94 ? 13.550 0.403 -4.983 1.00 89.62 94 LEU A CA 1
ATOM 732 C C . LEU A 1 94 ? 14.051 -1.028 -5.196 1.00 89.62 94 LEU A C 1
ATOM 734 O O . LEU A 1 94 ? 14.901 -1.484 -4.434 1.00 89.62 94 LEU A O 1
ATOM 738 N N . ALA A 1 95 ? 13.533 -1.714 -6.218 1.00 89.88 95 ALA A N 1
ATOM 739 C CA . ALA A 1 95 ? 13.904 -3.083 -6.564 1.00 89.88 95 ALA A CA 1
ATOM 740 C C . ALA A 1 95 ? 15.397 -3.225 -6.898 1.00 89.88 95 ALA A C 1
ATOM 742 O O . ALA A 1 95 ? 15.988 -4.256 -6.577 1.00 89.88 95 ALA A O 1
ATOM 743 N N . ASP A 1 96 ? 15.999 -2.177 -7.466 1.00 89.88 96 ASP A N 1
ATOM 744 C CA . ASP A 1 96 ? 17.422 -2.126 -7.818 1.00 89.88 96 ASP A CA 1
ATOM 745 C C . ASP A 1 96 ? 18.302 -1.492 -6.719 1.00 89.88 96 ASP A C 1
ATOM 747 O O . ASP A 1 96 ? 19.525 -1.374 -6.855 1.00 89.88 96 ASP A O 1
ATOM 751 N N . SER A 1 97 ? 17.704 -1.070 -5.599 1.00 87.38 97 SER A N 1
ATOM 752 C CA . SER A 1 97 ? 18.435 -0.407 -4.523 1.00 87.38 97 SER A CA 1
ATOM 753 C C . SER A 1 97 ? 19.251 -1.390 -3.683 1.00 87.38 97 SER A C 1
ATOM 755 O O . SER A 1 97 ? 18.727 -2.300 -3.039 1.00 87.38 97 SER A O 1
ATOM 757 N N . HIS A 1 98 ? 20.548 -1.110 -3.555 1.00 82.31 98 HIS A N 1
ATOM 758 C CA . HIS A 1 98 ? 21.466 -1.872 -2.706 1.00 82.31 98 HIS A CA 1
ATOM 759 C C . HIS A 1 98 ? 21.168 -1.697 -1.207 1.00 82.31 98 HIS A C 1
ATOM 761 O O . HIS A 1 98 ? 21.549 -2.534 -0.390 1.00 82.31 98 HIS A O 1
ATOM 767 N N . THR A 1 99 ? 20.463 -0.625 -0.827 1.00 83.31 99 THR A N 1
ATOM 768 C CA . THR A 1 99 ? 20.113 -0.344 0.573 1.00 83.31 99 THR A CA 1
ATOM 769 C C . THR A 1 99 ? 18.881 -1.113 1.044 1.00 83.31 99 THR A C 1
ATOM 771 O O . THR A 1 99 ? 18.642 -1.193 2.251 1.00 83.31 99 THR A O 1
ATOM 774 N N . LEU A 1 100 ? 18.124 -1.729 0.125 1.00 85.50 100 LEU A N 1
ATOM 775 C CA . LEU A 1 100 ? 16.868 -2.416 0.427 1.00 85.50 100 LEU A CA 1
ATOM 776 C C . LEU A 1 100 ? 17.053 -3.524 1.473 1.00 85.50 100 LEU A C 1
ATOM 778 O O . LEU A 1 100 ? 16.263 -3.643 2.409 1.00 85.50 100 LEU A O 1
ATOM 782 N N . ARG A 1 101 ? 18.143 -4.292 1.364 1.00 87.44 101 ARG A N 1
ATOM 783 C CA . ARG A 1 101 ? 18.462 -5.370 2.311 1.00 87.44 101 ARG A CA 1
ATOM 784 C C . ARG A 1 101 ? 18.739 -4.851 3.719 1.00 87.44 101 ARG A C 1
ATOM 786 O O . ARG A 1 101 ? 18.330 -5.483 4.688 1.00 87.44 101 ARG A O 1
ATOM 793 N N . THR A 1 102 ? 19.409 -3.709 3.829 1.00 87.75 102 THR A N 1
ATOM 794 C CA . THR A 1 102 ? 19.702 -3.077 5.119 1.00 87.75 102 THR A CA 1
ATOM 795 C C . THR A 1 102 ? 18.423 -2.578 5.778 1.00 87.75 102 THR A C 1
ATOM 797 O O . THR A 1 102 ? 18.211 -2.826 6.960 1.00 87.75 102 THR A O 1
ATOM 800 N N . VAL A 1 103 ? 17.546 -1.924 5.010 1.00 87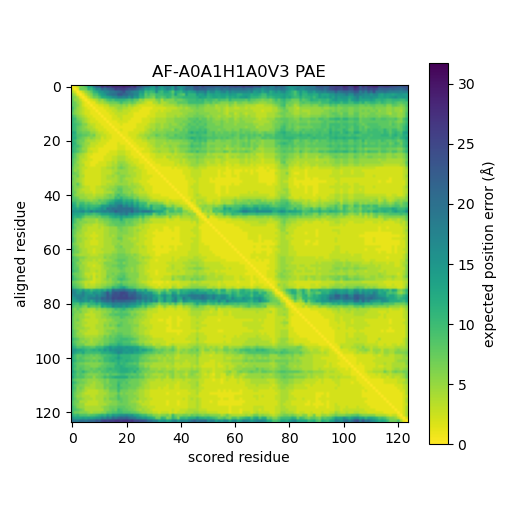.19 103 VAL A N 1
ATOM 801 C CA . VAL A 1 103 ? 16.284 -1.368 5.524 1.00 87.19 103 VAL A CA 1
ATO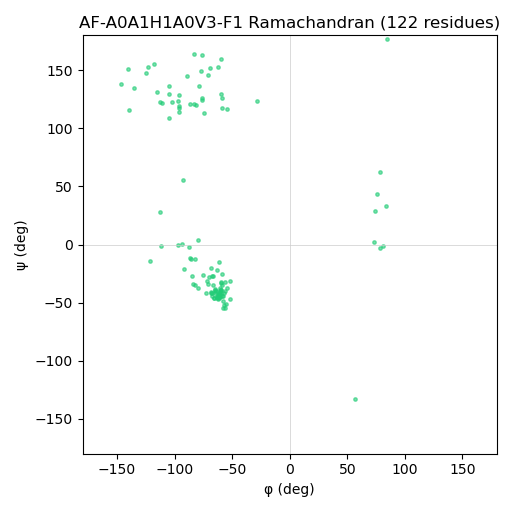M 802 C C . VAL A 1 103 ? 15.307 -2.462 5.964 1.00 87.19 103 VAL A C 1
ATOM 804 O O . VAL A 1 103 ? 14.576 -2.275 6.934 1.00 87.19 103 VAL A O 1
ATOM 807 N N . LEU A 1 104 ? 15.298 -3.606 5.276 1.00 89.31 104 LEU A N 1
ATOM 808 C CA . LEU A 1 104 ? 14.397 -4.720 5.579 1.00 89.31 104 LEU A CA 1
ATOM 809 C C . LEU A 1 104 ? 14.938 -5.703 6.624 1.00 89.31 104 LEU A C 1
ATOM 811 O O . LEU A 1 104 ? 14.232 -6.644 6.998 1.00 89.31 104 LEU A O 1
ATOM 815 N N . ASN A 1 105 ? 16.154 -5.498 7.131 1.00 89.44 105 ASN A N 1
ATOM 816 C CA . ASN A 1 105 ? 16.719 -6.377 8.146 1.00 89.44 105 ASN A CA 1
ATOM 817 C C . ASN A 1 105 ? 15.840 -6.403 9.413 1.00 89.44 105 ASN A C 1
ATOM 819 O O . ASN A 1 105 ? 15.457 -5.360 9.935 1.00 89.44 105 ASN A O 1
ATOM 823 N N . GLY A 1 106 ? 15.502 -7.601 9.896 1.00 88.06 106 GLY A N 1
ATOM 824 C CA . GLY A 1 106 ? 14.651 -7.790 11.077 1.00 88.06 106 GLY A CA 1
ATOM 825 C C . GLY A 1 106 ? 13.156 -7.498 10.877 1.00 88.06 106 GLY A C 1
ATOM 826 O O . GLY A 1 106 ? 12.393 -7.630 11.827 1.00 88.06 106 GLY A O 1
ATOM 827 N N . THR A 1 107 ? 12.710 -7.140 9.667 1.00 88.88 107 THR A N 1
ATOM 828 C CA . THR A 1 107 ? 11.288 -6.832 9.392 1.00 88.88 107 THR A CA 1
ATOM 829 C C . THR A 1 107 ? 10.434 -8.057 9.053 1.00 88.88 107 THR A C 1
ATOM 831 O O . THR A 1 107 ? 9.212 -7.953 8.989 1.00 88.88 107 THR A O 1
ATOM 834 N N . GLY A 1 108 ? 11.064 -9.209 8.793 1.00 90.25 108 GLY A N 1
ATOM 835 C CA . GLY A 1 108 ? 10.389 -10.423 8.320 1.00 90.25 108 GLY A CA 1
ATOM 836 C C . GLY A 1 108 ? 10.032 -10.418 6.828 1.00 90.25 108 GLY A C 1
ATOM 837 O O . GLY A 1 108 ? 9.556 -11.432 6.329 1.00 90.25 108 GLY A O 1
ATOM 838 N N . VAL A 1 109 ? 10.293 -9.325 6.100 1.00 93.00 109 VAL A N 1
ATOM 839 C CA . VAL A 1 109 ? 10.054 -9.231 4.652 1.00 93.00 109 VAL A CA 1
ATOM 840 C C . VAL A 1 109 ? 11.203 -9.883 3.870 1.00 93.00 109 VAL A C 1
ATOM 842 O O . VAL A 1 109 ? 12.343 -9.411 3.957 1.00 93.00 109 VAL A O 1
ATOM 845 N N . PRO A 1 110 ? 10.945 -10.921 3.052 1.00 94.12 110 PRO A N 1
ATOM 846 C CA . PRO A 1 110 ? 11.978 -11.522 2.216 1.00 94.12 110 PRO A CA 1
ATOM 847 C C . PRO A 1 110 ? 12.299 -10.615 1.019 1.00 94.12 110 PRO A C 1
ATOM 849 O O . PRO A 1 110 ? 11.481 -10.451 0.114 1.00 94.12 110 PRO A O 1
ATOM 852 N N . VAL A 1 111 ? 13.517 -10.058 0.977 1.00 93.06 111 VAL A N 1
ATOM 853 C CA . VAL A 1 111 ? 13.971 -9.166 -0.114 1.00 93.06 111 VAL A CA 1
ATOM 854 C C . VAL A 1 111 ? 13.762 -9.776 -1.510 1.00 93.06 111 VAL A C 1
ATOM 856 O O . VAL A 1 111 ? 13.193 -9.085 -2.352 1.00 93.06 111 VAL A O 1
ATOM 859 N N . PRO A 1 112 ? 14.132 -11.049 -1.784 1.00 94.19 112 PRO A N 1
ATOM 860 C CA . PRO A 1 112 ? 13.954 -11.623 -3.120 1.00 94.19 112 PRO A CA 1
ATOM 861 C C . PRO A 1 112 ? 12.486 -11.664 -3.560 1.00 94.19 112 PRO A C 1
ATOM 863 O O . PRO A 1 112 ? 12.172 -11.322 -4.698 1.00 94.19 112 PRO A O 1
ATOM 866 N N . GLN A 1 113 ? 11.584 -12.024 -2.643 1.00 95.50 113 GLN A N 1
ATOM 867 C CA . GLN A 1 113 ? 10.149 -12.070 -2.912 1.00 95.50 113 GLN A CA 1
ATOM 868 C C . GLN A 1 113 ? 9.589 -10.667 -3.141 1.00 95.50 113 GLN A C 1
ATOM 870 O O . GLN A 1 113 ? 8.804 -10.461 -4.062 1.00 95.50 113 GLN A O 1
ATOM 875 N N . PHE A 1 114 ? 10.015 -9.684 -2.346 1.00 95.06 114 PHE A N 1
ATOM 876 C CA . PHE A 1 114 ? 9.568 -8.308 -2.525 1.00 95.06 114 PHE A CA 1
ATOM 877 C C . PHE A 1 114 ? 10.005 -7.735 -3.881 1.00 95.06 114 PHE A C 1
ATOM 879 O O . PHE A 1 114 ? 9.178 -7.187 -4.607 1.00 95.06 114 PHE A O 1
ATOM 886 N N . THR A 1 115 ? 11.266 -7.938 -4.276 1.00 94.50 115 THR A N 1
ATOM 887 C CA . THR A 1 115 ? 11.770 -7.552 -5.604 1.00 94.50 115 THR A CA 1
ATOM 888 C C . THR A 1 115 ? 10.995 -8.245 -6.729 1.00 94.50 115 THR A C 1
ATOM 890 O O . THR A 1 115 ? 10.646 -7.603 -7.720 1.00 94.50 115 THR A O 1
ATOM 893 N N . GLN A 1 116 ? 10.679 -9.536 -6.579 1.00 94.62 116 GLN A N 1
ATOM 894 C CA . GLN A 1 116 ? 9.885 -10.283 -7.559 1.00 94.62 116 GLN A CA 1
ATOM 895 C C . GLN A 1 116 ? 8.466 -9.720 -7.698 1.00 94.62 116 GLN A C 1
ATOM 897 O O . GLN A 1 116 ? 7.990 -9.539 -8.818 1.00 94.62 116 GLN A O 1
ATOM 902 N N . LEU A 1 117 ? 7.803 -9.415 -6.579 1.00 95.25 117 LEU A N 1
ATOM 903 C CA . LEU A 1 117 ? 6.475 -8.803 -6.574 1.00 95.25 117 LEU A CA 1
ATOM 904 C C . LEU A 1 117 ? 6.490 -7.436 -7.263 1.00 95.25 117 LEU A C 1
ATOM 906 O O . LEU A 1 117 ? 5.605 -7.156 -8.067 1.00 95.25 117 LEU A O 1
ATOM 910 N N . ILE A 1 118 ? 7.508 -6.606 -7.011 1.00 94.00 118 ILE A N 1
ATOM 911 C CA . ILE A 1 118 ? 7.651 -5.318 -7.701 1.00 94.00 118 ILE A CA 1
ATOM 912 C C . ILE A 1 118 ? 7.718 -5.539 -9.215 1.00 94.00 118 ILE A C 1
ATOM 914 O O . ILE A 1 118 ? 6.887 -5.001 -9.938 1.00 94.00 118 ILE A O 1
ATOM 918 N N . ARG A 1 119 ? 8.644 -6.372 -9.700 1.00 92.25 119 ARG A N 1
ATOM 919 C CA . ARG A 1 119 ? 8.809 -6.621 -11.145 1.00 92.25 119 ARG A CA 1
ATOM 920 C C . ARG A 1 119 ? 7.543 -7.191 -11.786 1.00 92.25 119 ARG A C 1
ATOM 922 O O . ARG A 1 119 ? 7.155 -6.773 -12.870 1.00 92.25 119 ARG A O 1
ATOM 929 N N . ARG A 1 120 ? 6.851 -8.093 -11.084 1.00 91.94 120 ARG A N 1
ATOM 930 C CA . ARG A 1 120 ? 5.592 -8.699 -11.541 1.00 91.94 120 ARG A CA 1
ATOM 931 C C . ARG A 1 120 ? 4.481 -7.673 -11.780 1.00 91.94 120 ARG A C 1
ATOM 933 O O . ARG A 1 120 ? 3.699 -7.864 -12.704 1.00 91.94 120 ARG A O 1
ATOM 940 N N . TYR A 1 121 ? 4.397 -6.643 -10.937 1.00 90.06 121 TYR A N 1
ATOM 941 C CA . TYR A 1 121 ? 3.268 -5.704 -10.878 1.00 90.06 121 TYR A CA 1
ATOM 942 C C . TYR A 1 121 ? 3.598 -4.281 -11.345 1.00 90.06 121 TYR A C 1
ATOM 944 O O . TYR A 1 121 ? 2.743 -3.398 -11.322 1.00 90.06 121 TYR A O 1
ATOM 952 N N . VAL A 1 122 ? 4.847 -4.031 -11.728 1.00 84.69 122 VAL A N 1
ATOM 953 C CA . VAL A 1 122 ? 5.331 -2.719 -12.178 1.00 84.69 122 VAL A CA 1
ATOM 954 C C . VAL A 1 122 ? 5.905 -2.780 -13.597 1.00 84.69 122 VAL A C 1
ATOM 956 O O . VAL A 1 122 ? 6.041 -1.723 -14.217 1.00 84.69 122 VAL A O 1
ATOM 959 N N . GLY A 1 123 ? 6.172 -3.977 -14.128 1.00 72.50 123 GLY A N 1
ATOM 960 C CA . GLY A 1 123 ? 6.858 -4.203 -15.403 1.00 72.50 123 GLY A CA 1
ATOM 961 C C . GLY A 1 123 ? 8.384 -4.185 -15.259 1.00 72.50 123 GLY A C 1
ATOM 962 O O . GLY A 1 123 ? 8.897 -3.952 -14.163 1.00 72.50 123 GLY A O 1
ATOM 963 N N . GLU A 1 124 ? 9.093 -4.447 -16.359 1.00 55.91 124 GLU A N 1
ATOM 964 C CA . GLU A 1 124 ? 10.537 -4.171 -16.499 1.00 55.91 124 GLU A CA 1
ATOM 965 C C . GLU A 1 124 ? 10.789 -2.716 -16.920 1.00 55.91 124 GLU A C 1
ATOM 967 O O . GLU A 1 124 ? 9.981 -2.170 -17.711 1.00 55.91 124 GLU A O 1
#

pLDDT: mean 87.71, std 10.06, range [49.88, 97.81]

Nearest PDB structures (foldseek):
  9bkk-assembly1_R  TM=2.044E-01  e=2.318E+00  Homo sapiens
  7ezk-assembly1_D  TM=2.047E-01  e=2.737E+00  Homo sapiens
  7mby-assembly1_R  TM=2.066E-01  e=4.033E+00  Homo sapiens

Mean predicted aligned error: 5.44 Å

Radius of gyration: 16.61 Å; Cα contacts (8 Å, |Δi|>4): 147; chains: 1; bounding box: 49×26×46 Å

Secondary structure (DSSP, 8-state):
--TTSSPPEEEEEEEE-TTS-EEEEEEEE--HHHHHHHHHHHHHH---HHHHHHHHHHHHHHHHS-TTTTTS--SS-SS--THHHHHHHHHHHHHT-TTHHHHTTTS---HHHHHHHHHHHH--

Foldseek 3Di:
DQLVPDAWDWDWDWDQDPVRDTDTDIDTDRFLQSQLLVLLVVCVVDLALVSLVSNLVSLVCVVPDDCVVRPNDAQPDDDDDDSSVSSLVSLQCLLVDPCVCVSCPPVPDDSVSSSVSSCVRSPD

Sequence (124 aa):
MLALDAAPIEHHLDVTMIDGSIIRLTVRTPSVEHAVILKAYATKSRTAGKDYVDLYNLLLIAHAYEAHEIGGWRLDEAEAKGARKDARRNLLQLADSHTLRTVLNGTGVPVPQFTQLIRRYVGE